Protein AF-A0A6P0DTF2-F1 (afdb_monomer_lite)

pLDDT: mean 87.7, std 7.99, range [56.41, 96.75]

Structure (mmCIF, N/CA/C/O backbone):
data_AF-A0A6P0DTF2-F1
#
_entry.id   AF-A0A6P0DTF2-F1
#
loop_
_atom_site.group_PDB
_atom_site.id
_atom_site.type_symbol
_atom_site.label_atom_id
_atom_site.label_alt_id
_atom_site.label_comp_id
_atom_site.label_asym_id
_atom_site.label_entity_id
_atom_site.label_seq_id
_atom_site.pdbx_PDB_ins_code
_atom_site.Cartn_x
_atom_site.Cartn_y
_atom_site.Cartn_z
_atom_site.occupancy
_atom_site.B_iso_or_equiv
_atom_site.auth_seq_id
_atom_site.auth_comp_id
_atom_site.auth_asym_id
_atom_site.auth_atom_id
_atom_site.pdbx_PDB_model_num
ATOM 1 N N . ALA A 1 1 ? 0.135 11.523 1.135 1.00 76.62 1 ALA A N 1
ATOM 2 C CA . ALA A 1 1 ? -0.568 10.558 0.266 1.00 76.62 1 ALA A CA 1
ATOM 3 C C . ALA A 1 1 ? 0.352 9.390 -0.104 1.00 76.62 1 ALA A C 1
ATOM 5 O O . ALA A 1 1 ? 1.531 9.625 -0.362 1.00 76.62 1 ALA A O 1
ATOM 6 N N . CYS A 1 2 ? -0.150 8.149 -0.104 1.00 84.31 2 CYS A N 1
ATOM 7 C CA . CYS A 1 2 ? 0.598 6.972 -0.575 1.00 84.31 2 CYS A CA 1
ATOM 8 C C . CYS A 1 2 ? 0.908 7.049 -2.073 1.00 84.31 2 CYS A C 1
ATOM 10 O O . CYS A 1 2 ? 2.040 6.753 -2.455 1.00 84.31 2 CYS A O 1
ATOM 12 N N . LEU A 1 3 ? -0.034 7.560 -2.876 1.00 89.56 3 LEU A N 1
ATOM 13 C CA . LEU A 1 3 ? 0.166 7.764 -4.310 1.00 89.56 3 LEU A CA 1
ATOM 14 C C . LEU A 1 3 ? 1.394 8.628 -4.604 1.00 89.56 3 LEU A C 1
ATOM 16 O O . LEU A 1 3 ? 2.280 8.186 -5.319 1.00 89.56 3 LEU A O 1
ATOM 20 N N . TYR A 1 4 ? 1.487 9.808 -3.981 1.00 90.19 4 TYR A N 1
ATOM 21 C CA . TYR A 1 4 ? 2.633 10.710 -4.147 1.00 90.19 4 TYR A CA 1
ATOM 22 C C . TYR A 1 4 ? 3.971 10.029 -3.820 1.00 90.19 4 TYR A C 1
ATOM 24 O O . TYR A 1 4 ? 4.962 10.209 -4.518 1.00 90.19 4 TYR A O 1
ATOM 32 N N . GLY A 1 5 ? 4.007 9.213 -2.761 1.00 89.62 5 GLY A N 1
ATOM 33 C CA . GLY A 1 5 ? 5.211 8.467 -2.404 1.00 89.62 5 GLY A CA 1
ATOM 34 C C . GLY A 1 5 ? 5.583 7.413 -3.450 1.00 89.62 5 GLY A C 1
ATOM 35 O O . GLY A 1 5 ? 6.763 7.252 -3.750 1.00 89.62 5 GLY A O 1
ATOM 36 N N . ALA A 1 6 ? 4.596 6.702 -4.001 1.00 88.88 6 ALA A N 1
ATOM 37 C CA . ALA A 1 6 ? 4.810 5.709 -5.050 1.00 88.88 6 ALA A CA 1
ATOM 38 C C . ALA A 1 6 ? 5.266 6.360 -6.365 1.00 88.88 6 ALA A C 1
ATOM 40 O O . ALA A 1 6 ? 6.300 5.968 -6.901 1.00 88.88 6 ALA A O 1
ATOM 41 N N . THR A 1 7 ? 4.570 7.400 -6.829 1.00 89.56 7 THR A N 1
ATOM 42 C CA . THR A 1 7 ? 4.911 8.123 -8.064 1.00 89.56 7 THR A CA 1
ATOM 43 C C . THR A 1 7 ? 6.271 8.809 -7.970 1.00 89.56 7 THR A C 1
ATOM 45 O O . THR A 1 7 ? 7.078 8.698 -8.889 1.00 89.56 7 THR A O 1
ATOM 48 N N . SER A 1 8 ? 6.580 9.458 -6.841 1.00 89.69 8 SER A N 1
ATOM 49 C CA . SER A 1 8 ? 7.881 10.101 -6.621 1.00 89.69 8 SER A CA 1
ATOM 50 C C . SER A 1 8 ? 9.040 9.101 -6.678 1.00 89.69 8 SER A C 1
ATOM 52 O O . SER A 1 8 ? 10.073 9.392 -7.283 1.00 89.69 8 SER A O 1
ATOM 54 N N . ARG A 1 9 ? 8.877 7.912 -6.080 1.00 87.56 9 ARG A N 1
ATOM 55 C CA . ARG A 1 9 ? 9.894 6.852 -6.146 1.00 87.56 9 ARG A CA 1
ATOM 56 C C . ARG A 1 9 ? 10.036 6.293 -7.554 1.00 87.56 9 ARG A C 1
ATOM 58 O O . ARG A 1 9 ? 11.165 6.174 -8.018 1.00 87.56 9 ARG A O 1
ATOM 65 N N . ALA A 1 10 ? 8.924 6.023 -8.232 1.00 87.19 10 ALA A N 1
ATOM 66 C CA . ALA A 1 10 ? 8.949 5.542 -9.607 1.00 87.19 10 ALA A CA 1
ATOM 67 C C . ALA A 1 10 ? 9.680 6.514 -10.536 1.00 87.19 10 ALA A C 1
ATOM 69 O O . ALA A 1 10 ? 10.498 6.082 -11.336 1.00 87.19 10 ALA A O 1
ATOM 70 N N . PHE A 1 11 ? 9.463 7.821 -10.371 1.00 86.75 11 PHE A N 1
ATOM 71 C CA . PHE A 1 11 ? 10.187 8.836 -11.131 1.00 86.75 11 PHE A CA 1
ATOM 72 C C . PHE A 1 11 ? 11.679 8.886 -10.769 1.00 86.75 11 PHE A C 1
ATOM 74 O O . PHE A 1 11 ? 12.534 8.905 -11.648 1.00 86.75 11 PHE A O 1
ATOM 81 N N . ARG A 1 12 ? 12.018 8.863 -9.471 1.00 86.50 12 ARG A N 1
ATOM 82 C CA . ARG A 1 12 ? 13.413 8.926 -8.995 1.00 86.50 12 ARG A CA 1
ATOM 83 C C . ARG A 1 12 ? 14.265 7.742 -9.458 1.00 86.50 12 ARG A C 1
ATOM 85 O O . ARG A 1 12 ? 15.453 7.920 -9.720 1.00 86.50 12 ARG A O 1
ATOM 92 N N . TYR A 1 13 ? 13.678 6.551 -9.507 1.00 83.00 13 TYR A N 1
ATOM 93 C CA . TYR A 1 13 ? 14.365 5.309 -9.861 1.00 83.00 13 TYR A CA 1
ATOM 94 C C . TYR A 1 13 ? 13.963 4.786 -11.243 1.00 83.00 13 TYR A C 1
ATOM 96 O O . TYR A 1 13 ? 14.204 3.621 -11.547 1.00 83.00 13 TYR A O 1
ATOM 104 N N . PHE A 1 14 ? 13.377 5.628 -12.098 1.00 80.62 14 PHE A N 1
ATOM 105 C CA . PHE A 1 14 ? 12.992 5.219 -13.444 1.00 80.62 14 PHE A CA 1
ATOM 106 C C . PHE A 1 14 ? 14.227 4.739 -14.221 1.00 80.62 14 PHE A C 1
ATOM 108 O O . PHE A 1 14 ? 15.198 5.480 -14.382 1.00 80.62 14 PHE A O 1
ATOM 115 N N . GLY A 1 15 ? 14.223 3.472 -14.644 1.00 72.69 15 GLY A N 1
ATOM 116 C CA . GLY A 1 15 ? 15.362 2.845 -15.326 1.00 72.69 15 GLY A CA 1
ATOM 117 C C . GLY A 1 15 ? 16.590 2.580 -14.441 1.00 72.69 15 GLY A C 1
ATOM 118 O O . GLY A 1 15 ? 17.647 2.232 -14.962 1.00 72.69 15 GLY A O 1
ATOM 119 N N . ARG A 1 16 ? 16.482 2.732 -13.115 1.00 77.81 16 ARG A N 1
ATOM 120 C CA . ARG A 1 16 ? 17.553 2.445 -12.148 1.00 77.81 16 ARG A CA 1
ATOM 121 C C . ARG A 1 16 ? 17.118 1.343 -11.186 1.00 77.81 16 ARG A C 1
ATOM 123 O O . ARG A 1 16 ? 15.939 1.220 -10.864 1.00 77.81 16 ARG A O 1
ATOM 130 N N . ASN A 1 17 ? 18.079 0.560 -10.697 1.00 74.44 17 ASN A N 1
ATOM 131 C CA . ASN A 1 17 ? 17.799 -0.392 -9.628 1.00 74.44 17 ASN A CA 1
ATOM 132 C C . ASN A 1 17 ? 17.594 0.365 -8.307 1.00 74.44 17 ASN A C 1
ATOM 134 O O . ASN A 1 17 ? 18.405 1.229 -7.955 1.00 74.44 17 ASN A O 1
ATOM 138 N N . ARG A 1 18 ? 16.526 0.050 -7.570 1.00 78.25 18 ARG A N 1
ATOM 139 C CA . ARG A 1 18 ? 16.384 0.543 -6.194 1.00 78.25 18 ARG A CA 1
ATOM 140 C C . ARG A 1 18 ? 17.342 -0.232 -5.293 1.00 78.25 18 ARG A C 1
ATOM 142 O O . ARG A 1 18 ? 17.485 -1.432 -5.483 1.00 78.25 18 ARG A O 1
ATOM 149 N N . PRO A 1 19 ? 17.945 0.413 -4.281 1.00 77.31 19 PRO A N 1
ATOM 150 C CA . PRO A 1 19 ? 18.841 -0.277 -3.349 1.00 77.31 19 PRO A CA 1
ATOM 151 C C . PRO A 1 19 ? 18.140 -1.411 -2.582 1.00 77.31 19 PRO A C 1
ATOM 153 O O . PRO A 1 19 ? 18.784 -2.377 -2.202 1.00 77.31 19 PRO A O 1
ATOM 156 N N . GLU A 1 20 ? 16.818 -1.309 -2.413 1.00 78.75 20 GLU A N 1
ATOM 157 C CA . GLU A 1 20 ? 15.964 -2.322 -1.775 1.00 78.75 20 GLU A CA 1
ATOM 158 C C . GLU A 1 20 ? 15.611 -3.501 -2.707 1.00 78.75 20 GLU A C 1
ATOM 160 O O . GLU A 1 20 ? 15.058 -4.499 -2.253 1.00 78.75 20 GLU A O 1
ATOM 165 N N . LEU A 1 21 ? 15.831 -3.363 -4.022 1.00 78.19 21 LEU A N 1
ATOM 166 C CA . LEU A 1 21 ? 15.472 -4.373 -5.017 1.00 78.19 21 LEU A CA 1
ATOM 167 C C . LEU A 1 21 ? 16.702 -5.204 -5.418 1.00 78.19 21 LEU A C 1
ATOM 169 O O . LEU A 1 21 ? 17.807 -4.661 -5.540 1.00 78.19 21 LEU A O 1
ATOM 173 N N . PRO A 1 22 ? 16.524 -6.515 -5.682 1.00 78.19 22 PRO A N 1
ATOM 174 C CA . PRO A 1 22 ? 17.588 -7.357 -6.215 1.00 78.19 22 PRO A CA 1
ATOM 175 C C . PRO A 1 22 ? 18.225 -6.764 -7.476 1.00 78.19 22 PRO A C 1
ATOM 177 O O . PRO A 1 22 ? 17.552 -6.142 -8.303 1.00 78.19 22 PRO A O 1
ATOM 180 N N . ALA A 1 23 ? 19.532 -6.984 -7.636 1.00 75.81 23 ALA A N 1
ATOM 181 C CA . ALA A 1 23 ? 20.284 -6.509 -8.792 1.00 75.81 23 ALA A CA 1
ATOM 182 C C . ALA A 1 23 ? 19.633 -6.962 -10.111 1.00 75.81 23 ALA A C 1
ATOM 184 O O . ALA A 1 23 ? 19.271 -8.124 -10.272 1.00 75.81 23 ALA A O 1
ATOM 185 N N . GLY A 1 24 ? 19.487 -6.029 -11.055 1.00 76.12 24 GLY A N 1
ATOM 186 C CA . GLY A 1 24 ? 18.862 -6.296 -12.354 1.00 76.12 24 GLY A CA 1
ATOM 187 C C . GLY A 1 24 ? 17.336 -6.166 -12.382 1.00 76.12 24 GLY A C 1
ATOM 188 O O . GLY A 1 24 ? 16.746 -6.406 -13.432 1.00 76.12 24 GLY A O 1
ATOM 189 N N . CYS A 1 25 ? 16.690 -5.750 -11.286 1.00 71.75 25 CYS A N 1
ATOM 190 C CA . CYS A 1 25 ? 15.252 -5.484 -11.259 1.00 71.75 25 CYS A CA 1
ATOM 191 C C . CYS A 1 25 ? 14.967 -3.974 -11.414 1.00 71.75 25 CYS A C 1
ATOM 193 O O . CYS A 1 25 ? 15.065 -3.228 -10.437 1.00 71.75 25 CYS A O 1
ATOM 195 N N . PRO A 1 26 ? 14.645 -3.470 -12.623 1.00 69.75 26 PRO A N 1
ATOM 196 C CA . PRO A 1 26 ? 14.253 -2.073 -12.777 1.00 69.75 26 PRO A CA 1
ATOM 197 C C . PRO A 1 26 ? 12.949 -1.807 -12.017 1.00 69.75 26 PRO A C 1
ATOM 199 O O . PRO A 1 26 ? 12.046 -2.645 -12.007 1.00 69.75 26 PRO A O 1
ATOM 202 N N . GLU A 1 27 ? 12.824 -0.622 -11.415 1.00 74.94 27 GLU A N 1
ATOM 203 C CA . GLU A 1 27 ? 11.564 -0.199 -10.797 1.00 74.94 27 GLU A CA 1
ATOM 204 C C . GLU A 1 27 ? 10.440 -0.229 -11.848 1.00 74.94 27 GLU A C 1
ATOM 206 O O . GLU A 1 27 ? 10.500 0.462 -12.868 1.00 74.94 27 GLU A O 1
ATOM 211 N N . ARG A 1 28 ? 9.397 -1.026 -11.597 1.00 77.06 28 ARG A N 1
ATOM 212 C CA . ARG A 1 28 ? 8.197 -1.098 -12.439 1.00 77.06 28 ARG A CA 1
ATOM 213 C C . ARG A 1 28 ? 6.994 -0.677 -11.614 1.00 77.06 28 ARG A C 1
ATOM 215 O O . ARG A 1 28 ? 6.491 -1.448 -10.803 1.00 77.06 28 ARG A O 1
ATOM 222 N N . LEU A 1 29 ? 6.519 0.541 -11.852 1.00 83.88 29 LEU A N 1
ATOM 223 C CA . LEU A 1 29 ? 5.218 0.989 -11.368 1.00 83.88 29 LEU A CA 1
ATOM 224 C C . LEU A 1 29 ? 4.258 1.036 -12.556 1.00 83.88 29 LEU A C 1
ATOM 226 O O . LEU A 1 29 ? 4.408 1.881 -13.437 1.00 83.88 29 LEU A O 1
ATOM 230 N N . SER A 1 30 ? 3.316 0.092 -12.611 1.00 87.75 30 SER A N 1
ATOM 231 C CA . SER A 1 30 ? 2.315 0.041 -13.678 1.00 87.75 30 SER A CA 1
ATOM 232 C C . SER A 1 30 ? 1.224 1.092 -13.474 1.00 87.75 30 SER A C 1
ATOM 234 O O . SER A 1 30 ? 0.966 1.549 -12.356 1.00 87.75 30 SER A O 1
ATOM 236 N N . LEU A 1 31 ? 0.549 1.449 -14.567 1.00 88.06 31 LEU A N 1
ATOM 237 C CA . LEU A 1 31 ? -0.636 2.304 -14.514 1.00 88.06 31 LEU A CA 1
ATOM 238 C C . LEU A 1 31 ? -1.754 1.655 -13.687 1.00 88.06 31 LEU A C 1
ATOM 240 O O . LEU A 1 31 ? -2.415 2.358 -12.929 1.00 88.06 31 LEU A O 1
ATOM 244 N N . ASP A 1 32 ? -1.898 0.329 -13.742 1.00 90.94 32 ASP A N 1
ATOM 245 C CA . ASP A 1 32 ? -2.867 -0.409 -12.922 1.00 90.94 32 ASP A CA 1
ATOM 246 C C . ASP A 1 32 ? -2.587 -0.247 -11.425 1.00 90.94 32 ASP A C 1
ATOM 248 O O . ASP A 1 32 ? -3.498 0.007 -10.640 1.00 90.94 32 ASP A O 1
ATOM 252 N N . ALA A 1 33 ? -1.313 -0.308 -11.021 1.00 90.25 33 ALA A N 1
ATOM 253 C CA . ALA A 1 33 ? -0.925 -0.081 -9.633 1.00 90.25 33 ALA A CA 1
ATOM 254 C C . ALA A 1 33 ? -1.227 1.360 -9.190 1.00 90.25 33 ALA A C 1
ATOM 256 O O . ALA A 1 33 ? -1.665 1.585 -8.062 1.00 90.25 33 ALA A O 1
ATOM 257 N N . LEU A 1 34 ? -1.032 2.346 -10.070 1.00 91.50 34 LEU A N 1
ATOM 258 C CA . LEU A 1 34 ? -1.387 3.739 -9.789 1.00 91.50 34 LEU A CA 1
ATOM 259 C C . LEU A 1 34 ? -2.900 3.929 -9.655 1.00 91.50 34 LEU A C 1
ATOM 261 O O . LEU A 1 34 ? -3.345 4.568 -8.700 1.00 91.50 34 LEU A O 1
ATOM 265 N N . ALA A 1 35 ? -3.677 3.356 -10.575 1.00 93.75 35 ALA A N 1
ATOM 266 C CA . ALA A 1 35 ? -5.134 3.397 -10.548 1.00 93.75 35 ALA A CA 1
ATOM 267 C C . ALA A 1 35 ? -5.686 2.727 -9.283 1.00 93.75 35 ALA A C 1
ATOM 269 O O . ALA A 1 35 ? -6.579 3.275 -8.637 1.00 93.75 35 ALA A O 1
ATOM 270 N N . TYR A 1 36 ? -5.106 1.597 -8.879 1.00 93.94 36 TYR A N 1
ATOM 271 C CA . TYR A 1 36 ? -5.438 0.932 -7.624 1.00 93.94 36 TYR A CA 1
ATOM 272 C C . TYR A 1 36 ? -5.164 1.830 -6.411 1.00 93.94 36 TYR A C 1
ATOM 274 O O . TYR A 1 36 ? -6.059 2.053 -5.602 1.00 93.94 36 TYR A O 1
ATOM 282 N N . ILE A 1 37 ? -3.960 2.408 -6.294 1.00 93.31 37 ILE A N 1
ATOM 283 C CA . ILE A 1 37 ? -3.612 3.271 -5.150 1.00 93.31 37 ILE A CA 1
ATOM 284 C C . ILE A 1 37 ? -4.521 4.506 -5.090 1.00 93.31 37 ILE A C 1
ATOM 286 O O . ILE A 1 37 ? -4.876 4.950 -4.000 1.00 93.31 37 ILE A O 1
ATOM 290 N N . TRP A 1 38 ? -4.876 5.078 -6.242 1.00 94.38 38 TRP A N 1
ATOM 291 C CA . TRP A 1 38 ? -5.766 6.237 -6.312 1.00 94.38 38 TRP A CA 1
ATOM 292 C C . TRP A 1 38 ? -7.183 5.914 -5.833 1.00 94.38 38 TRP A C 1
ATOM 294 O O . TRP A 1 38 ? -7.756 6.691 -5.074 1.00 94.38 38 TRP A O 1
ATOM 304 N N . ASN A 1 39 ? -7.730 4.768 -6.241 1.00 96.06 39 ASN A N 1
ATOM 305 C CA . ASN A 1 39 ? -9.097 4.374 -5.901 1.00 96.06 39 ASN A CA 1
ATOM 306 C C . ASN A 1 39 ? -9.200 3.519 -4.626 1.00 96.06 39 ASN A C 1
ATOM 308 O O . ASN A 1 39 ? -10.296 3.099 -4.269 1.00 96.06 39 ASN A O 1
ATOM 312 N N . PHE A 1 40 ? -8.091 3.276 -3.920 1.00 94.88 40 PHE A N 1
ATOM 313 C CA . PHE A 1 40 ? -8.020 2.355 -2.781 1.00 94.88 40 PHE A CA 1
ATOM 314 C C . PHE A 1 40 ? -9.098 2.610 -1.719 1.00 94.88 40 PHE A C 1
ATOM 316 O O . PHE A 1 40 ? -9.797 1.682 -1.326 1.00 94.88 40 PHE A O 1
ATOM 323 N N . GLU A 1 41 ? -9.270 3.865 -1.296 1.00 92.38 41 GLU A N 1
ATOM 324 C CA . GLU A 1 41 ? -10.261 4.240 -0.273 1.00 92.38 41 GLU A CA 1
ATOM 325 C C . GLU A 1 41 ? -11.707 4.010 -0.738 1.00 92.38 41 GLU A C 1
ATOM 327 O O . GLU A 1 41 ? -12.585 3.751 0.076 1.00 92.38 41 GLU A O 1
ATOM 332 N N . ARG A 1 42 ? -11.963 4.106 -2.049 1.00 95.94 42 ARG A N 1
ATOM 333 C CA . ARG A 1 42 ? -13.297 3.910 -2.628 1.00 95.94 42 ARG A CA 1
ATOM 334 C C . ARG A 1 42 ? -13.609 2.430 -2.837 1.00 95.94 42 ARG A C 1
ATOM 336 O O . ARG A 1 42 ? -14.722 2.009 -2.553 1.00 95.94 42 ARG A O 1
ATOM 343 N N . ASP A 1 43 ? -12.641 1.671 -3.348 1.00 96.69 43 ASP A N 1
ATOM 344 C CA . ASP A 1 43 ? -12.885 0.326 -3.876 1.00 96.69 43 ASP A CA 1
ATOM 345 C C . ASP A 1 43 ? -12.401 -0.775 -2.920 1.00 96.69 43 ASP A C 1
ATOM 347 O O . ASP A 1 43 ? -13.114 -1.744 -2.681 1.00 96.69 43 ASP A O 1
ATOM 351 N N . ALA A 1 44 ? -11.197 -0.645 -2.355 1.00 95.31 44 ALA A N 1
ATOM 352 C CA . ALA A 1 44 ? -10.560 -1.710 -1.577 1.00 95.31 44 ALA A CA 1
ATOM 353 C C . ALA A 1 44 ? -10.822 -1.592 -0.069 1.00 95.31 44 ALA A C 1
ATOM 355 O O . ALA A 1 44 ? -11.072 -2.602 0.587 1.00 95.31 44 ALA A O 1
ATOM 356 N N . ALA A 1 45 ? -10.785 -0.377 0.486 1.00 94.50 45 ALA A N 1
ATOM 357 C CA . ALA A 1 45 ? -10.977 -0.160 1.919 1.00 94.50 45 ALA A CA 1
ATOM 358 C C . ALA A 1 45 ? -12.327 -0.701 2.441 1.00 94.50 45 ALA A C 1
ATOM 360 O O . ALA A 1 45 ? -12.296 -1.443 3.423 1.00 94.50 45 ALA A O 1
ATOM 361 N N . PRO A 1 46 ? -13.481 -0.474 1.774 1.00 96.06 46 PRO A N 1
ATOM 362 C CA . PRO A 1 46 ? -14.762 -1.005 2.249 1.00 96.06 46 PRO A CA 1
ATOM 363 C C . PRO A 1 46 ? -14.813 -2.537 2.257 1.00 96.06 46 PRO A C 1
ATOM 365 O O . PRO A 1 46 ? -15.398 -3.133 3.156 1.00 96.06 46 PRO A O 1
ATOM 368 N N . LEU A 1 47 ? -14.172 -3.185 1.276 1.00 96.75 47 LEU A N 1
ATOM 369 C CA . LEU A 1 47 ? -14.101 -4.647 1.195 1.00 96.75 47 LEU A CA 1
ATOM 370 C C . LEU A 1 47 ? -13.261 -5.230 2.335 1.00 96.75 47 LEU A C 1
ATOM 372 O O . LEU A 1 47 ? -13.632 -6.241 2.926 1.00 96.75 47 LEU A O 1
ATOM 376 N N . ILE A 1 48 ? -12.140 -4.580 2.658 1.00 95.06 48 ILE A N 1
ATOM 377 C CA . ILE A 1 48 ? -11.278 -4.976 3.776 1.00 95.06 48 ILE A CA 1
ATOM 378 C C . ILE A 1 48 ? -12.020 -4.789 5.101 1.00 95.06 48 ILE A C 1
ATOM 380 O O . ILE A 1 48 ? -11.997 -5.682 5.942 1.00 95.06 48 ILE A O 1
ATOM 384 N N . GLU A 1 49 ? -12.699 -3.657 5.286 1.00 94.19 49 GLU A N 1
ATOM 385 C CA . GLU A 1 49 ? -13.491 -3.398 6.489 1.00 94.19 49 GLU A CA 1
ATOM 386 C C . GLU A 1 49 ? -14.611 -4.428 6.665 1.00 94.19 49 GLU A C 1
ATOM 388 O O . GLU A 1 49 ? -14.752 -4.971 7.759 1.00 94.19 49 GLU A O 1
ATOM 393 N N . ALA A 1 50 ? -15.346 -4.761 5.600 1.00 95.62 50 ALA A N 1
ATOM 394 C CA . ALA A 1 50 ? -16.371 -5.804 5.634 1.00 95.62 50 ALA A CA 1
ATOM 395 C C . ALA A 1 50 ? -15.785 -7.167 6.035 1.00 95.62 50 ALA A C 1
ATOM 397 O O . ALA A 1 50 ? -16.266 -7.788 6.979 1.00 95.62 50 ALA A O 1
ATOM 398 N N . ALA A 1 51 ? -14.679 -7.584 5.413 1.00 95.44 51 ALA A N 1
ATOM 399 C CA . ALA A 1 51 ? -14.019 -8.844 5.751 1.00 95.44 51 ALA A CA 1
ATOM 400 C C . ALA A 1 51 ? -13.542 -8.887 7.218 1.00 95.44 51 ALA A C 1
ATOM 402 O O . ALA A 1 51 ? -13.643 -9.917 7.885 1.00 95.44 51 ALA A O 1
ATOM 403 N N . LEU A 1 52 ? -13.045 -7.769 7.756 1.00 95.62 52 LEU A N 1
ATOM 404 C CA . LEU A 1 52 ? -12.654 -7.677 9.166 1.00 95.62 52 LEU A CA 1
ATOM 405 C C . LEU A 1 52 ? -13.848 -7.826 10.116 1.00 95.62 52 LEU A C 1
ATOM 407 O O . LEU A 1 52 ? -13.687 -8.402 11.195 1.00 95.62 52 LEU A O 1
ATOM 411 N N . GLN A 1 53 ? -15.022 -7.312 9.739 1.00 94.44 53 GLN A N 1
ATOM 412 C CA . GLN A 1 53 ? -16.255 -7.505 10.508 1.00 94.44 53 GLN A CA 1
ATOM 413 C C . GLN A 1 53 ? -16.720 -8.960 10.446 1.00 94.44 53 GLN A C 1
ATOM 415 O O . GLN A 1 53 ? -16.960 -9.557 11.494 1.00 94.44 53 GLN A O 1
ATOM 420 N N . ASP A 1 54 ? -16.761 -9.551 9.251 1.00 96.31 54 ASP A N 1
ATOM 421 C CA . ASP A 1 54 ? -17.231 -10.925 9.034 1.00 96.31 54 ASP A CA 1
ATOM 422 C C . ASP A 1 54 ? -16.400 -11.957 9.811 1.00 96.31 54 ASP A C 1
A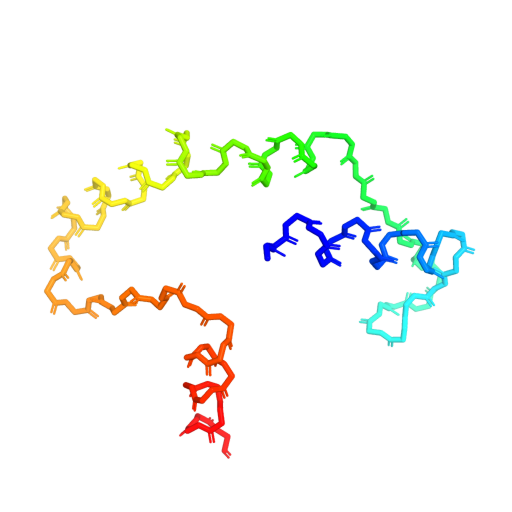TOM 424 O O . ASP A 1 54 ? -16.927 -12.949 10.314 1.00 96.31 54 ASP A O 1
ATOM 428 N N . HIS A 1 55 ? -15.100 -11.701 9.972 1.00 95.31 55 HIS A N 1
ATOM 429 C CA . HIS A 1 55 ? -14.196 -12.556 10.743 1.00 95.31 55 HIS A CA 1
ATOM 430 C C . HIS A 1 55 ? -14.066 -12.167 12.227 1.00 95.31 55 HIS A C 1
ATOM 432 O O . HIS A 1 55 ? -13.261 -12.762 12.943 1.00 95.31 55 HIS A O 1
ATOM 438 N N . GLY A 1 56 ? -14.818 -11.171 12.710 1.00 92.69 56 GLY A N 1
ATOM 439 C CA . GLY A 1 56 ? -14.762 -10.711 14.104 1.00 92.69 56 GLY A CA 1
ATOM 440 C C . GLY A 1 56 ? -13.434 -10.052 14.504 1.00 92.69 56 GLY A C 1
ATOM 441 O O . GLY A 1 56 ? -13.161 -9.867 15.689 1.00 92.69 56 GLY A O 1
ATOM 442 N N . LEU A 1 57 ? -12.602 -9.680 13.529 1.00 93.44 57 LEU A N 1
ATOM 443 C CA . LEU A 1 57 ? -11.281 -9.079 13.737 1.00 93.44 57 LEU A CA 1
ATOM 444 C C . LEU A 1 57 ? -11.348 -7.568 13.964 1.00 93.44 57 LEU A C 1
ATOM 446 O O . LEU A 1 57 ? -10.366 -6.963 14.400 1.00 93.44 57 LEU A O 1
ATOM 450 N N . ALA A 1 58 ? -12.497 -6.948 13.700 1.00 90.00 58 ALA A N 1
ATOM 451 C CA . ALA A 1 58 ? -12.695 -5.513 13.860 1.00 90.00 58 ALA A CA 1
ATOM 452 C C . ALA A 1 58 ? -12.326 -4.997 15.263 1.00 90.00 58 ALA A C 1
ATOM 454 O O . ALA A 1 58 ? -11.727 -3.931 15.384 1.00 90.00 58 ALA A O 1
ATOM 455 N N . SER A 1 59 ? -12.610 -5.769 16.319 1.00 87.44 59 SER A N 1
ATOM 456 C CA . SER A 1 59 ? -12.312 -5.403 17.715 1.00 87.44 59 SER A CA 1
ATOM 457 C C . SER A 1 59 ? -10.818 -5.430 18.060 1.00 87.44 59 SER A C 1
ATOM 459 O O . SER A 1 59 ? -10.394 -4.769 19.005 1.00 87.44 59 SER A O 1
ATOM 461 N N . SER A 1 60 ? -10.019 -6.168 17.287 1.00 90.38 60 SER A N 1
ATOM 462 C CA . SER A 1 60 ? -8.569 -6.315 17.470 1.00 90.38 60 SER A CA 1
ATOM 463 C C . SER A 1 60 ? -7.761 -5.603 16.378 1.00 90.38 60 SER A C 1
ATOM 465 O O . SER A 1 60 ? -6.543 -5.755 16.303 1.00 90.38 60 SER A O 1
ATOM 467 N N . THR A 1 61 ? -8.423 -4.810 15.528 1.00 91.19 61 THR A N 1
ATOM 468 C CA . THR A 1 61 ? -7.789 -4.079 14.428 1.00 91.19 61 THR A CA 1
ATOM 469 C C . THR A 1 61 ? -7.569 -2.614 14.797 1.00 91.19 61 THR A C 1
ATOM 471 O O . THR A 1 61 ? -8.474 -1.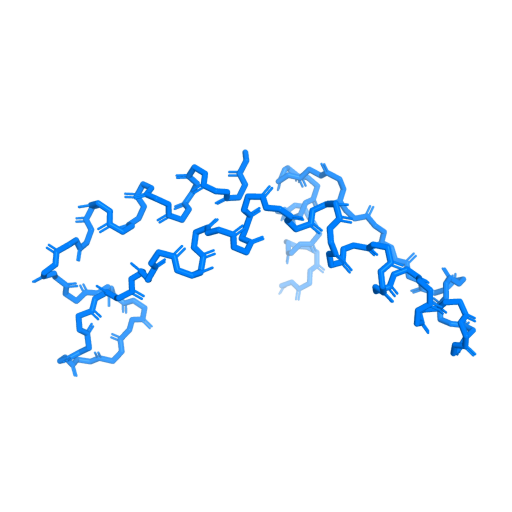926 15.261 1.00 91.19 61 THR A O 1
ATOM 474 N N . VAL A 1 62 ? -6.366 -2.100 14.529 1.00 91.06 62 VAL A N 1
ATOM 475 C CA . VAL A 1 62 ? -6.021 -0.684 14.718 1.00 91.06 62 VAL A CA 1
ATOM 476 C C . VAL A 1 62 ? -5.851 -0.009 13.359 1.00 91.06 62 VAL A C 1
ATOM 478 O O . VAL A 1 62 ? -4.981 -0.384 12.576 1.00 91.06 62 VAL A O 1
ATOM 481 N N . ILE A 1 63 ? -6.645 1.032 13.088 1.00 90.69 63 ILE A N 1
ATOM 482 C CA . ILE A 1 63 ? -6.557 1.805 11.840 1.00 90.69 63 ILE A CA 1
ATOM 483 C C . ILE A 1 63 ? -5.608 2.993 12.020 1.00 90.69 63 ILE A C 1
ATOM 485 O O . ILE A 1 63 ? -5.875 3.937 12.768 1.00 90.69 63 ILE A O 1
ATOM 489 N N . ILE A 1 64 ? -4.505 2.990 11.272 1.00 92.88 64 ILE A N 1
ATOM 490 C CA . ILE A 1 64 ? -3.503 4.057 11.307 1.00 92.88 64 ILE A CA 1
ATOM 491 C C . ILE A 1 64 ? -3.785 5.082 10.206 1.00 92.88 64 ILE A C 1
ATOM 493 O O . ILE A 1 64 ? -3.506 4.862 9.032 1.00 92.88 64 ILE A O 1
ATOM 497 N N . ARG A 1 65 ? -4.270 6.264 10.595 1.00 89.19 65 ARG A N 1
ATOM 498 C CA . ARG A 1 65 ? -4.722 7.300 9.643 1.00 89.19 65 ARG A CA 1
ATOM 499 C C . ARG A 1 65 ? -3.638 8.250 9.128 1.00 89.19 65 ARG A C 1
ATOM 501 O O . ARG A 1 65 ? -3.924 9.145 8.340 1.00 89.19 65 ARG A O 1
ATOM 508 N N . SER A 1 66 ? -2.391 8.134 9.591 1.00 90.19 66 SER A N 1
ATOM 509 C CA . SER A 1 66 ? -1.330 9.053 9.157 1.00 90.19 66 SER A CA 1
ATOM 510 C C . SER A 1 66 ? 0.042 8.405 9.084 1.00 90.19 66 SER A C 1
ATOM 512 O O . SER A 1 66 ? 0.385 7.529 9.875 1.00 90.19 66 SER A O 1
ATOM 514 N N . ARG A 1 67 ? 0.884 8.926 8.184 1.00 88.50 67 ARG A N 1
ATOM 515 C CA . ARG A 1 67 ? 2.286 8.503 8.052 1.00 88.50 67 ARG A CA 1
ATOM 516 C C . ARG A 1 67 ? 3.081 8.720 9.342 1.00 88.50 67 ARG A C 1
ATOM 518 O O . ARG A 1 67 ? 3.894 7.882 9.699 1.00 88.50 67 ARG A O 1
ATOM 525 N N . LYS A 1 68 ? 2.815 9.811 10.071 1.00 91.44 68 LYS A N 1
ATOM 526 C CA . LYS A 1 68 ? 3.444 10.068 11.377 1.00 91.44 68 LYS A CA 1
ATOM 527 C C . LYS A 1 68 ? 3.047 9.008 12.407 1.00 91.44 68 LYS A C 1
ATOM 529 O O . LYS A 1 68 ? 3.894 8.559 13.169 1.00 91.44 68 LYS A O 1
ATOM 534 N N . ALA A 1 69 ? 1.775 8.608 12.442 1.00 92.50 69 ALA A N 1
ATOM 535 C CA . ALA A 1 69 ? 1.324 7.526 13.312 1.00 92.50 69 ALA A CA 1
ATOM 536 C C . ALA A 1 69 ? 1.931 6.175 12.901 1.00 92.50 69 ALA A C 1
ATOM 538 O O . ALA A 1 69 ? 2.412 5.466 13.774 1.00 92.50 69 ALA A O 1
ATOM 539 N N . ALA A 1 70 ? 2.017 5.882 11.600 1.00 91.25 70 ALA A N 1
ATOM 540 C CA . ALA A 1 70 ? 2.648 4.662 11.093 1.00 91.25 70 ALA A CA 1
ATOM 541 C C . ALA A 1 70 ? 4.132 4.573 11.475 1.00 91.25 70 ALA A C 1
ATOM 543 O O . ALA A 1 70 ? 4.570 3.550 11.984 1.00 91.25 70 ALA A O 1
ATOM 544 N N . ASN A 1 71 ? 4.891 5.663 11.313 1.00 91.94 71 ASN A N 1
ATOM 545 C CA . ASN A 1 71 ? 6.302 5.698 11.704 1.00 91.94 71 ASN A CA 1
ATOM 546 C C . ASN A 1 71 ? 6.487 5.499 13.216 1.00 91.94 71 ASN A C 1
ATOM 548 O O . ASN A 1 71 ? 7.402 4.797 13.628 1.00 91.94 71 ASN A O 1
ATOM 552 N N . ARG A 1 72 ? 5.618 6.098 14.044 1.00 93.44 72 ARG A N 1
ATOM 553 C CA . ARG A 1 72 ? 5.643 5.882 15.500 1.00 93.44 72 ARG A CA 1
ATOM 554 C C . ARG A 1 72 ? 5.338 4.434 15.859 1.00 93.44 72 ARG A C 1
ATOM 556 O O . ARG A 1 72 ? 6.009 3.884 16.714 1.00 93.44 72 ARG A O 1
ATOM 563 N N . PHE A 1 73 ? 4.350 3.835 15.200 1.00 92.00 73 PHE A N 1
ATOM 564 C CA . PHE A 1 73 ? 3.989 2.441 15.422 1.00 92.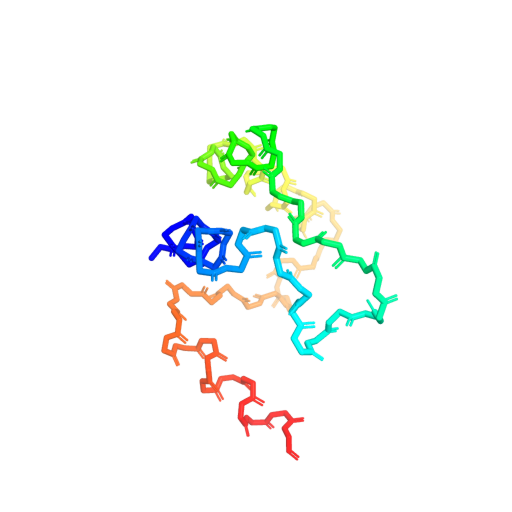00 73 PHE A CA 1
ATOM 565 C C . PHE A 1 73 ? 5.139 1.497 15.045 1.00 92.00 73 PHE A C 1
ATOM 567 O O . PHE A 1 73 ? 5.529 0.669 15.857 1.00 92.00 73 PHE A O 1
ATOM 574 N N . ALA A 1 74 ? 5.749 1.687 13.871 1.00 90.88 74 ALA A N 1
ATOM 575 C CA . ALA A 1 74 ? 6.893 0.889 13.428 1.00 90.88 74 ALA A CA 1
ATOM 576 C C . ALA A 1 74 ? 8.100 0.999 14.378 1.00 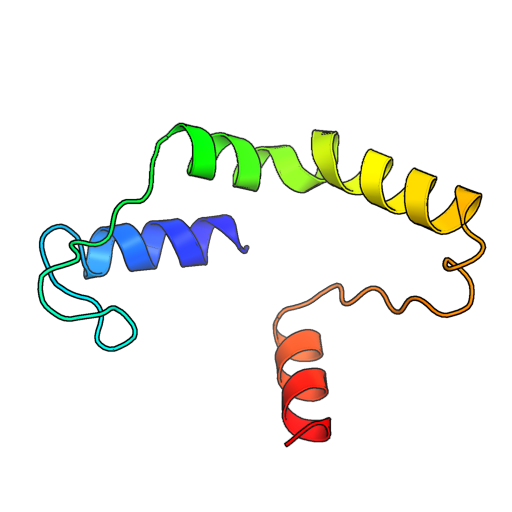90.88 74 ALA A C 1
ATOM 578 O O . ALA A 1 74 ? 8.772 0.006 14.625 1.00 90.88 74 ALA A O 1
ATOM 579 N N . ALA A 1 75 ? 8.345 2.184 14.946 1.00 92.50 75 ALA A N 1
ATOM 580 C CA . ALA A 1 75 ? 9.425 2.397 15.909 1.00 92.50 75 ALA A CA 1
ATOM 581 C C . ALA A 1 75 ? 9.193 1.717 17.272 1.00 92.50 75 ALA A C 1
ATOM 583 O O . ALA A 1 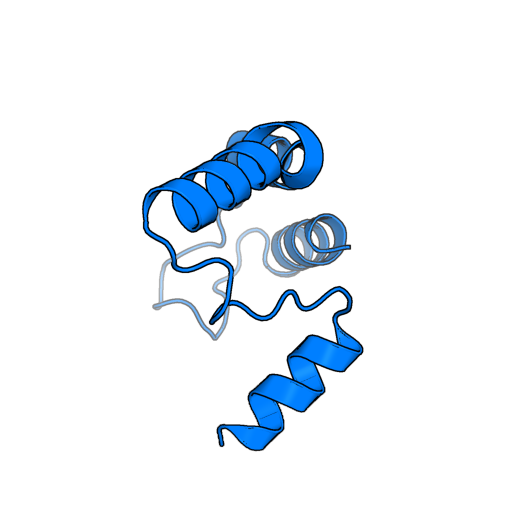75 ? 10.152 1.515 18.001 1.00 92.50 75 ALA A O 1
ATOM 584 N N . LEU A 1 76 ? 7.947 1.380 17.630 1.00 87.50 76 LEU A N 1
ATOM 585 C CA . LEU A 1 76 ? 7.637 0.617 18.848 1.00 87.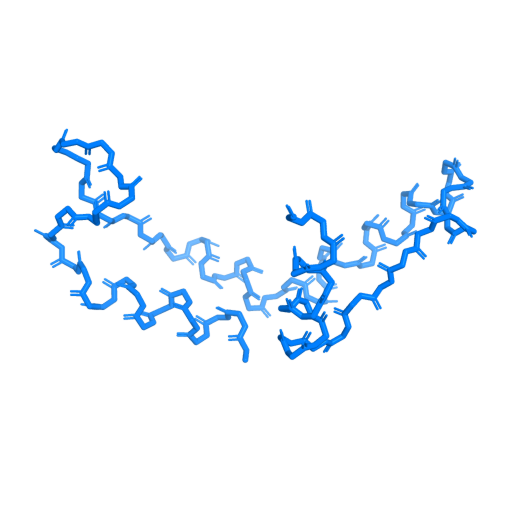50 76 LEU A CA 1
ATOM 586 C C . LEU A 1 76 ? 7.843 -0.894 18.669 1.00 87.50 76 LEU A C 1
ATOM 588 O O . LEU A 1 76 ? 7.824 -1.628 19.649 1.00 87.50 76 LEU A O 1
ATOM 592 N N . SER A 1 77 ? 7.955 -1.362 17.423 1.00 73.88 77 SER A N 1
ATOM 593 C CA . SER A 1 77 ? 8.093 -2.783 17.071 1.00 73.88 77 SER A CA 1
ATOM 594 C C . SER A 1 77 ? 9.537 -3.195 16.753 1.00 73.88 77 SER A C 1
ATOM 596 O O . SER A 1 77 ? 9.756 -4.350 16.394 1.00 73.88 77 SER A O 1
ATOM 598 N N . ALA A 1 78 ? 10.485 -2.256 16.828 1.00 56.41 78 ALA A N 1
ATOM 599 C CA . ALA A 1 78 ? 11.918 -2.453 16.605 1.00 56.41 78 ALA A CA 1
ATOM 600 C C . ALA A 1 78 ? 12.663 -2.474 17.943 1.00 56.41 78 ALA A C 1
ATOM 602 O O . ALA A 1 78 ? 13.631 -3.257 18.048 1.00 56.41 78 ALA A O 1
#

Sequence (78 aa):
ACLYGATSRAFRYFGRNRPELPAGCPERLSLDALAYIWNFERDAAPLIEAALQDHGLASSTVIIRSRKAANRFAALSA

Radius of gyration: 16.05 Å; chains: 1; bounding box: 38×23×34 Å

Foldseek 3Di:
DVLCVLVVVCVVQVVHDDPPDPPPDGDDDDPVNSVCVVCVVPPPVVVVVVVCVVVVVNVVDDDDPDPVSVVVVVVVVD

Secondary structure (DSSP, 8-state):
-HHHHHHHHHHHTTTSB-TTSPTT-B----HHHHHHHHHHHHHTHHHHHHHHHHTT-GGG-----SHHHHHHHHHH--

Organism: Rhizobium leguminosarum (NCBI:txid384)